Protein AF-A0A820NX21-F1 (afdb_monomer_lite)

Structure (mmCIF, N/CA/C/O backbone):
data_AF-A0A820NX21-F1
#
_entry.id   AF-A0A820NX21-F1
#
loop_
_atom_site.group_PDB
_atom_site.id
_atom_site.type_symbol
_atom_site.label_atom_id
_atom_site.label_alt_id
_atom_site.label_comp_id
_atom_site.label_asym_id
_atom_site.label_entity_id
_atom_site.label_seq_id
_atom_site.pdbx_PDB_ins_code
_atom_site.Cartn_x
_atom_site.Cartn_y
_atom_site.Cartn_z
_atom_site.occupancy
_atom_site.B_iso_or_equiv
_atom_site.auth_seq_id
_atom_s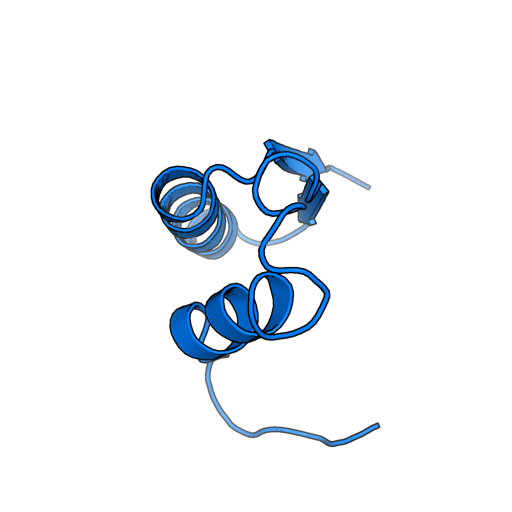ite.auth_comp_id
_atom_site.auth_asym_id
_atom_site.auth_atom_id
_atom_site.pdbx_PDB_model_num
ATOM 1 N N . SER A 1 1 ? 15.133 8.673 12.600 1.00 67.44 1 SER A N 1
ATOM 2 C CA . SER A 1 1 ? 14.578 7.687 11.650 1.00 67.44 1 SER A CA 1
ATOM 3 C C . SER A 1 1 ? 15.184 6.323 11.947 1.00 67.44 1 SER A C 1
ATOM 5 O O . SER A 1 1 ? 16.288 6.269 12.476 1.00 67.44 1 SER A O 1
ATOM 7 N N . LYS A 1 2 ? 14.464 5.227 11.678 1.00 89.12 2 LYS A N 1
ATOM 8 C CA . LYS A 1 2 ? 15.010 3.865 11.771 1.00 89.12 2 LYS A CA 1
ATOM 9 C C . LYS A 1 2 ? 15.284 3.357 10.358 1.00 89.12 2 LYS A C 1
ATOM 11 O O . LYS A 1 2 ? 14.421 3.485 9.494 1.00 89.12 2 LYS A O 1
ATOM 16 N N . THR A 1 3 ? 16.470 2.804 10.125 1.00 93.44 3 THR A N 1
ATOM 17 C CA . THR A 1 3 ? 16.792 2.129 8.863 1.00 93.44 3 THR A CA 1
ATOM 18 C C . THR A 1 3 ? 16.366 0.674 8.972 1.00 93.44 3 THR A C 1
ATOM 20 O O . THR A 1 3 ? 16.758 -0.020 9.909 1.00 93.44 3 THR A O 1
ATOM 23 N N . HIS A 1 4 ? 15.571 0.213 8.012 1.00 90.56 4 HIS A N 1
ATOM 24 C CA . HIS A 1 4 ? 15.122 -1.171 7.926 1.00 90.56 4 HIS A CA 1
ATOM 25 C C . HIS A 1 4 ? 15.762 -1.837 6.708 1.00 90.56 4 HIS A C 1
ATOM 27 O O . HIS A 1 4 ? 15.845 -1.234 5.640 1.00 90.56 4 HIS A O 1
ATOM 33 N N . ILE A 1 5 ? 16.232 -3.072 6.877 1.00 94.25 5 ILE A N 1
ATOM 34 C CA . ILE A 1 5 ? 16.857 -3.857 5.808 1.00 94.25 5 ILE A CA 1
ATOM 35 C C . ILE A 1 5 ? 15.787 -4.734 5.151 1.00 94.25 5 ILE A C 1
ATOM 37 O O . ILE A 1 5 ? 15.018 -5.400 5.842 1.00 94.25 5 ILE A O 1
ATOM 41 N N . GLY A 1 6 ? 15.774 -4.770 3.818 1.00 93.56 6 GLY A N 1
ATOM 42 C CA . GLY A 1 6 ? 14.861 -5.605 3.035 1.00 93.56 6 GLY A CA 1
ATOM 43 C C . GLY A 1 6 ? 13.620 -4.863 2.537 1.00 93.56 6 GLY A C 1
ATOM 44 O O . GLY A 1 6 ? 13.558 -3.635 2.543 1.00 93.56 6 GLY A O 1
ATOM 45 N N . ARG A 1 7 ? 12.637 -5.622 2.037 1.00 93.62 7 ARG A N 1
ATOM 46 C CA . ARG A 1 7 ? 11.391 -5.046 1.511 1.00 93.62 7 ARG A CA 1
ATOM 47 C C . ARG A 1 7 ? 10.483 -4.601 2.662 1.00 93.62 7 ARG A C 1
ATOM 49 O O . ARG A 1 7 ? 10.411 -5.311 3.666 1.00 93.62 7 ARG A O 1
ATOM 56 N N . PRO A 1 8 ? 9.741 -3.493 2.509 1.00 94.81 8 PRO A N 1
ATOM 57 C CA . PRO A 1 8 ? 8.755 -3.094 3.502 1.00 94.81 8 PRO A CA 1
ATOM 58 C C . PRO A 1 8 ? 7.671 -4.160 3.666 1.00 94.81 8 PRO A C 1
ATOM 60 O O . PRO A 1 8 ? 7.184 -4.733 2.687 1.00 94.81 8 PRO A O 1
ATOM 63 N N . LYS A 1 9 ? 7.273 -4.401 4.913 1.00 95.06 9 LYS A N 1
ATOM 64 C CA . LYS A 1 9 ? 6.148 -5.272 5.246 1.00 95.06 9 LYS A CA 1
ATOM 65 C C . LYS A 1 9 ? 4.847 -4.473 5.176 1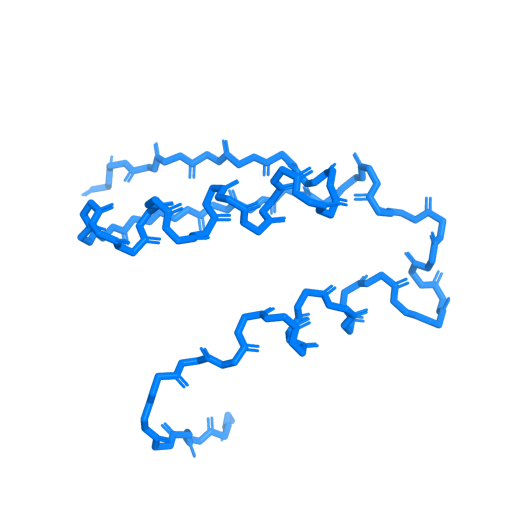.00 95.06 9 LYS A C 1
ATOM 67 O O . LYS A 1 9 ? 4.355 -3.982 6.187 1.00 95.06 9 LYS A O 1
ATOM 72 N N . TRP A 1 10 ? 4.333 -4.297 3.962 1.00 94.94 10 TRP A N 1
ATOM 73 C CA . TRP A 1 10 ? 3.208 -3.397 3.682 1.00 94.94 10 TRP A CA 1
ATOM 74 C C . TRP A 1 10 ? 1.951 -3.689 4.497 1.00 94.94 10 TRP A C 1
ATOM 76 O O . TRP A 1 10 ? 1.325 -2.754 4.977 1.00 94.94 10 TRP A O 1
ATOM 86 N N . GLU A 1 11 ? 1.623 -4.958 4.720 1.00 94.31 11 GLU A N 1
ATOM 87 C CA . GLU A 1 11 ? 0.480 -5.348 5.548 1.00 94.31 11 GLU A CA 1
ATOM 88 C C . GLU A 1 11 ? 0.609 -4.866 7.003 1.00 94.31 11 GLU A C 1
ATOM 90 O O . GLU A 1 11 ? -0.340 -4.308 7.546 1.00 94.31 11 GLU A O 1
ATOM 95 N N . GLU A 1 12 ? 1.779 -5.024 7.632 1.00 94.81 12 GLU A N 1
ATOM 96 C CA . GLU A 1 12 ? 2.011 -4.547 9.004 1.00 94.81 12 GLU A CA 1
ATOM 97 C C . GLU A 1 12 ? 1.909 -3.015 9.072 1.00 94.81 12 GLU A C 1
ATOM 99 O O . GLU A 1 12 ? 1.265 -2.474 9.968 1.00 94.81 12 GLU A O 1
ATOM 104 N N . ILE A 1 13 ? 2.495 -2.322 8.090 1.00 93.94 13 ILE A N 1
ATOM 105 C CA . ILE A 1 13 ? 2.471 -0.856 8.004 1.00 93.94 13 ILE A CA 1
ATOM 106 C C . ILE A 1 13 ? 1.032 -0.347 7.844 1.00 93.94 13 ILE A C 1
ATOM 108 O O . ILE A 1 13 ? 0.622 0.568 8.550 1.00 93.94 13 ILE A O 1
ATOM 112 N N . PHE A 1 14 ? 0.248 -0.946 6.946 1.00 94.38 14 PHE A N 1
ATOM 113 C CA . PHE A 1 14 ? -1.122 -0.512 6.669 1.00 94.38 14 PHE A CA 1
ATOM 114 C C . PHE A 1 14 ? -2.059 -0.807 7.842 1.00 94.38 14 PHE A C 1
ATOM 116 O O . PHE A 1 14 ? -2.862 0.049 8.204 1.00 94.38 14 PHE A O 1
ATOM 123 N N . ASN A 1 15 ? -1.917 -1.967 8.492 1.00 93.44 15 ASN A N 1
ATOM 124 C CA . ASN A 1 15 ? -2.679 -2.283 9.700 1.00 93.44 15 ASN A CA 1
ATOM 125 C C . ASN A 1 15 ? -2.426 -1.263 10.815 1.00 93.44 15 ASN A C 1
ATOM 127 O O . ASN A 1 15 ? -3.369 -0.848 11.484 1.00 93.44 15 ASN A O 1
ATOM 131 N N . GLN A 1 16 ? -1.180 -0.820 11.002 1.00 92.00 16 GLN A N 1
ATOM 132 C CA . GLN A 1 16 ? -0.856 0.197 12.006 1.00 92.00 16 GLN A CA 1
ATOM 133 C C . GLN A 1 16 ? -1.554 1.537 11.738 1.00 92.00 16 GLN A C 1
ATOM 135 O O . GLN A 1 16 ? -1.935 2.206 12.695 1.00 92.00 16 GLN A O 1
ATOM 140 N N . LEU A 1 17 ? -1.778 1.904 10.470 1.00 90.94 17 L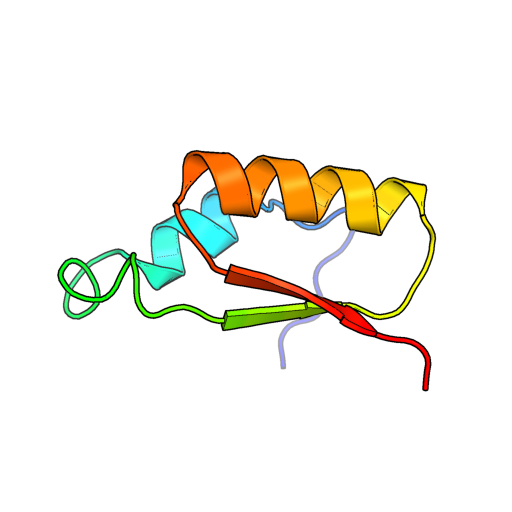EU A N 1
ATOM 141 C CA . LEU A 1 17 ? -2.462 3.154 10.109 1.00 90.94 17 LEU A CA 1
ATOM 142 C C . LEU A 1 17 ? -3.939 3.178 10.521 1.00 90.94 17 LEU A C 1
ATOM 144 O O . LEU A 1 17 ? -4.474 4.257 10.740 1.00 90.94 17 LEU A O 1
ATOM 148 N N . ILE A 1 18 ? -4.581 2.015 10.655 1.00 91.88 18 ILE A N 1
ATOM 149 C CA . ILE A 1 18 ? -6.005 1.881 11.017 1.00 91.88 18 ILE A CA 1
ATOM 150 C C . ILE A 1 18 ? -6.225 1.149 12.338 1.00 91.88 18 ILE A C 1
ATOM 152 O O . ILE A 1 18 ? -7.312 0.651 12.617 1.00 91.88 18 ILE A O 1
ATOM 156 N N . SER A 1 19 ? -5.180 1.025 13.146 1.00 90.38 19 SER A N 1
ATOM 157 C CA . SER A 1 19 ? -5.275 0.423 14.471 1.00 90.38 19 SER A CA 1
ATOM 158 C C . SER A 1 19 ? -5.394 1.503 15.543 1.00 90.38 19 SER A C 1
ATOM 160 O O . SER A 1 19 ? -4.999 2.652 15.349 1.00 90.38 19 SER A O 1
ATOM 162 N N . GLY A 1 20 ? -5.913 1.119 16.709 1.00 88.44 20 GLY A N 1
ATOM 163 C CA . GLY A 1 20 ? -6.025 2.017 17.858 1.00 88.44 20 GLY A CA 1
ATOM 164 C C . GLY A 1 20 ? -6.980 3.182 17.596 1.00 88.44 20 GLY A C 1
ATOM 165 O O . GLY A 1 20 ? -8.114 2.978 17.167 1.00 88.44 20 GLY A O 1
ATOM 166 N N . GLU A 1 21 ? -6.520 4.402 17.862 1.00 83.69 21 GLU A N 1
ATOM 167 C CA . GLU A 1 21 ? -7.315 5.630 17.720 1.00 83.69 21 GLU A CA 1
ATOM 168 C C . GLU A 1 21 ? -7.741 5.930 16.272 1.00 83.69 21 GLU A C 1
ATOM 170 O O . GLU A 1 21 ? -8.756 6.587 16.057 1.00 83.69 21 GLU A O 1
ATOM 175 N N . ASN A 1 22 ? -7.031 5.375 15.285 1.00 81.62 22 ASN A N 1
ATOM 176 C CA . ASN A 1 22 ? -7.288 5.593 13.860 1.00 81.62 22 ASN A CA 1
ATOM 177 C C . ASN A 1 22 ? -8.229 4.545 13.240 1.00 81.62 22 ASN A C 1
ATOM 179 O O . ASN A 1 22 ? -8.433 4.516 12.028 1.00 81.62 22 ASN A O 1
ATOM 183 N N . ALA A 1 23 ? -8.830 3.664 14.045 1.00 78.81 23 ALA A N 1
ATOM 184 C CA . ALA A 1 23 ? -9.701 2.607 13.527 1.00 78.81 23 ALA A CA 1
ATOM 185 C C . ALA A 1 23 ? -10.921 3.135 12.754 1.00 78.81 23 ALA A C 1
ATOM 187 O O . ALA A 1 23 ? -11.398 2.487 11.822 1.00 78.81 23 ALA A O 1
ATOM 188 N N . SER A 1 24 ? -11.417 4.324 13.101 1.00 78.94 24 SER A N 1
ATOM 189 C CA . SER A 1 24 ? -12.550 4.959 12.420 1.00 78.94 24 SER A CA 1
ATOM 190 C C . SER A 1 24 ? -12.170 5.682 11.122 1.00 78.94 24 SER A C 1
ATOM 192 O O . SER A 1 24 ? -13.060 5.993 10.332 1.00 78.94 24 SER A O 1
ATOM 194 N N . THR A 1 25 ? -10.880 5.931 10.867 1.00 80.38 25 THR A N 1
ATOM 195 C CA . THR A 1 25 ? -10.404 6.766 9.750 1.00 80.38 25 THR A CA 1
ATOM 196 C C . THR A 1 25 ? -9.862 5.958 8.574 1.00 80.38 25 THR A C 1
ATOM 198 O O . THR A 1 25 ? -9.294 6.526 7.649 1.00 80.38 25 THR A O 1
ATOM 201 N N . ALA A 1 26 ? -10.089 4.641 8.539 1.00 74.25 26 ALA A N 1
ATOM 202 C CA . ALA A 1 26 ? -9.593 3.776 7.466 1.00 74.25 26 ALA A CA 1
ATOM 203 C C . ALA A 1 26 ? -9.961 4.259 6.052 1.00 74.25 26 ALA A C 1
ATOM 205 O O . ALA A 1 26 ? -9.127 4.227 5.157 1.00 74.25 26 ALA A O 1
ATOM 206 N N . ASN A 1 27 ? -11.177 4.775 5.852 1.00 77.81 27 ASN A N 1
ATOM 207 C CA . ASN A 1 27 ? -11.603 5.295 4.545 1.00 77.81 27 ASN A CA 1
ATOM 208 C C . ASN A 1 27 ? -11.074 6.713 4.237 1.00 77.81 27 ASN A C 1
ATOM 210 O O . ASN A 1 27 ? -11.392 7.258 3.180 1.00 77.81 27 ASN A O 1
ATOM 214 N N . ASP A 1 28 ? -10.318 7.322 5.153 1.00 88.69 28 ASP A N 1
ATOM 215 C CA . ASP A 1 28 ? -9.784 8.683 5.042 1.00 88.69 28 ASP A CA 1
ATOM 216 C C . ASP A 1 28 ? -8.263 8.731 4.831 1.00 88.69 28 ASP A C 1
ATOM 218 O O . ASP A 1 28 ? -7.648 9.793 4.839 1.00 88.69 28 ASP A O 1
ATOM 222 N N . VAL A 1 29 ? -7.636 7.574 4.613 1.00 93.44 29 VAL A N 1
ATOM 223 C CA . VAL A 1 29 ? -6.204 7.503 4.324 1.00 93.44 29 VAL A CA 1
ATOM 224 C C . VAL A 1 29 ? -5.970 7.655 2.820 1.00 93.44 29 VAL A C 1
ATOM 226 O O . VAL A 1 29 ? -6.393 6.817 2.017 1.00 93.44 29 VAL A O 1
ATOM 229 N N . ASP A 1 30 ? -5.251 8.715 2.453 1.00 95.00 30 ASP A N 1
ATOM 230 C CA . ASP A 1 30 ? -4.712 8.941 1.114 1.00 95.00 30 ASP A CA 1
ATOM 231 C C . ASP A 1 30 ? -3.250 8.465 1.041 1.00 95.00 30 ASP A C 1
ATOM 233 O O . ASP A 1 30 ? -2.394 8.879 1.824 1.00 95.00 30 ASP A O 1
ATOM 237 N N . VAL A 1 31 ? -2.955 7.582 0.087 1.00 96.00 31 VAL A N 1
ATOM 238 C CA . VAL A 1 31 ? -1.619 7.043 -0.182 1.00 96.00 31 VAL A CA 1
ATOM 239 C C . VAL A 1 31 ? -1.121 7.574 -1.518 1.00 96.00 31 VAL A C 1
ATOM 241 O O . VAL A 1 31 ? -1.719 7.325 -2.563 1.00 96.00 31 VAL A O 1
ATOM 244 N N . PHE A 1 32 ? 0.024 8.239 -1.477 1.00 96.88 32 PHE A N 1
ATOM 245 C CA . PHE A 1 32 ? 0.692 8.831 -2.628 1.00 96.88 32 PHE A CA 1
ATOM 246 C C . PHE A 1 32 ? 1.986 8.070 -2.930 1.00 96.88 32 PHE A C 1
ATOM 248 O O . PHE A 1 32 ? 2.755 7.762 -2.014 1.00 96.88 32 PHE A O 1
ATOM 255 N N . PHE A 1 33 ? 2.230 7.718 -4.194 1.00 97.12 33 PHE A N 1
ATOM 256 C CA . PHE A 1 33 ? 3.421 6.961 -4.579 1.00 97.12 33 PHE A CA 1
ATOM 257 C C . PHE A 1 33 ? 4.001 7.397 -5.926 1.00 97.12 33 PHE A C 1
ATOM 259 O O . PHE A 1 33 ? 3.297 7.427 -6.929 1.00 97.12 33 PHE A O 1
ATOM 266 N N . CYS A 1 34 ? 5.321 7.598 -5.955 1.00 96.81 34 CYS A N 1
ATOM 267 C CA . CYS A 1 34 ? 6.121 7.789 -7.163 1.00 96.81 34 CYS A CA 1
ATOM 268 C C . CYS A 1 34 ? 7.281 6.782 -7.172 1.00 96.81 34 CYS A C 1
ATOM 270 O O . CYS A 1 34 ? 8.059 6.706 -6.218 1.00 96.81 34 CYS A O 1
ATOM 272 N N . GLY A 1 35 ? 7.405 5.990 -8.241 1.00 95.44 35 GLY A N 1
ATOM 273 C CA . GLY A 1 35 ? 8.456 4.979 -8.360 1.00 95.44 35 GLY A CA 1
ATOM 274 C C . GLY A 1 35 ? 8.138 3.862 -9.361 1.00 95.44 35 GLY A C 1
ATOM 275 O O . GLY A 1 35 ? 7.309 4.037 -10.251 1.00 95.44 35 GLY A O 1
ATOM 276 N N . PRO A 1 36 ? 8.793 2.691 -9.245 1.00 96.38 36 PRO A N 1
ATOM 277 C CA . PRO A 1 36 ? 8.614 1.593 -10.195 1.00 96.38 36 PRO A CA 1
ATOM 278 C C . PRO A 1 36 ? 7.182 1.034 -10.228 1.00 96.38 36 PRO A C 1
ATOM 280 O O . PRO A 1 36 ? 6.600 0.735 -9.182 1.00 96.38 36 PRO A O 1
ATOM 283 N N . ASN A 1 37 ? 6.671 0.741 -11.430 1.00 95.19 37 ASN A N 1
ATOM 284 C CA . ASN A 1 37 ? 5.323 0.183 -11.654 1.00 95.19 37 ASN A CA 1
ATOM 285 C C . ASN A 1 37 ? 5.026 -1.087 -10.836 1.00 95.19 37 ASN A C 1
ATOM 287 O O . ASN A 1 37 ? 3.910 -1.292 -10.359 1.00 95.19 37 ASN A O 1
ATOM 291 N N . ALA A 1 38 ? 6.025 -1.956 -10.646 1.00 95.44 38 ALA A N 1
ATOM 292 C CA . ALA A 1 38 ? 5.864 -3.176 -9.851 1.00 95.44 38 ALA A CA 1
ATOM 293 C C . ALA A 1 38 ? 5.498 -2.871 -8.385 1.00 95.44 38 ALA A C 1
ATOM 295 O O . ALA A 1 38 ? 4.706 -3.581 -7.759 1.00 95.44 38 ALA A O 1
ATOM 296 N N . MET A 1 39 ? 6.052 -1.785 -7.847 1.00 95.88 39 MET A N 1
ATOM 297 C CA . MET A 1 39 ? 5.802 -1.339 -6.485 1.00 95.88 39 MET A CA 1
ATOM 298 C C . MET A 1 39 ? 4.477 -0.582 -6.385 1.00 95.88 39 MET A C 1
ATOM 300 O O . MET A 1 39 ? 3.700 -0.879 -5.479 1.00 95.88 39 MET A O 1
ATOM 304 N N . ALA A 1 40 ? 4.156 0.264 -7.372 1.00 97.00 40 ALA A N 1
ATOM 305 C CA . ALA A 1 40 ? 2.841 0.899 -7.488 1.00 97.00 40 ALA A CA 1
ATOM 306 C C . ALA A 1 40 ? 1.712 -0.145 -7.472 1.00 97.00 40 ALA A C 1
ATOM 308 O O . ALA A 1 40 ? 0.766 -0.032 -6.698 1.00 97.00 40 ALA A O 1
ATOM 309 N N . LYS A 1 41 ? 1.853 -1.238 -8.239 1.00 96.94 41 LYS A N 1
ATOM 310 C CA . LYS A 1 41 ? 0.884 -2.347 -8.245 1.00 96.94 41 LYS A CA 1
ATOM 311 C C . LYS A 1 41 ? 0.736 -3.008 -6.872 1.00 96.94 41 LYS A C 1
ATOM 313 O O . LYS A 1 41 ? -0.379 -3.319 -6.460 1.00 96.94 41 LYS A O 1
ATOM 318 N N . THR A 1 42 ? 1.847 -3.216 -6.162 1.00 96.94 42 THR A N 1
ATOM 319 C CA . THR A 1 42 ? 1.828 -3.789 -4.806 1.00 96.94 42 THR A CA 1
ATOM 320 C C . THR A 1 42 ? 1.047 -2.892 -3.848 1.00 96.94 42 THR A C 1
ATOM 322 O O . THR A 1 42 ? 0.162 -3.381 -3.146 1.00 96.94 42 THR A O 1
ATOM 325 N N . LEU A 1 43 ? 1.331 -1.587 -3.852 1.00 97.25 43 LEU A N 1
ATOM 326 C CA . LEU A 1 43 ? 0.667 -0.613 -2.986 1.00 97.25 43 LEU A CA 1
ATOM 327 C C . LEU A 1 43 ? -0.810 -0.448 -3.335 1.00 97.25 43 LEU A C 1
ATOM 329 O O . LEU A 1 43 ? -1.644 -0.469 -2.436 1.00 97.25 43 LEU A O 1
ATOM 333 N N . ARG A 1 44 ? -1.152 -0.383 -4.625 1.00 97.19 44 ARG A N 1
ATOM 334 C CA . ARG A 1 44 ? -2.540 -0.299 -5.095 1.00 97.19 44 ARG A CA 1
ATOM 335 C C . ARG A 1 44 ? -3.383 -1.478 -4.607 1.00 97.19 44 ARG A C 1
ATOM 337 O O . ARG A 1 44 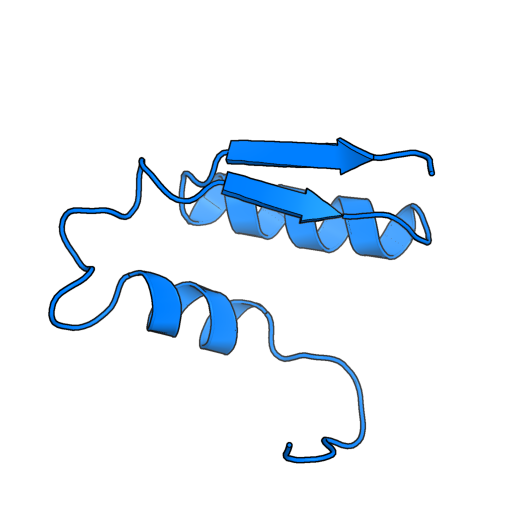? -4.511 -1.275 -4.169 1.00 97.19 44 ARG A O 1
ATOM 344 N N . ASN A 1 45 ? -2.831 -2.693 -4.634 1.00 97.31 45 ASN A N 1
ATOM 345 C CA . ASN A 1 45 ? -3.514 -3.879 -4.112 1.00 97.31 45 ASN A CA 1
ATOM 346 C C . ASN A 1 45 ? -3.748 -3.789 -2.597 1.00 97.31 45 ASN A C 1
ATOM 348 O O . ASN A 1 45 ? -4.832 -4.124 -2.135 1.00 97.31 45 ASN A O 1
ATOM 352 N N . HIS A 1 46 ? -2.766 -3.303 -1.831 1.00 96.44 46 HIS A N 1
ATOM 353 C CA . HIS A 1 46 ? -2.947 -3.094 -0.391 1.00 96.44 46 HIS A CA 1
ATOM 354 C C . HIS A 1 46 ? -3.997 -2.010 -0.129 1.00 96.44 46 HIS A C 1
ATOM 356 O O . HIS A 1 46 ? -4.930 -2.239 0.630 1.00 96.44 46 HIS A O 1
ATOM 362 N N . CYS A 1 47 ? -3.931 -0.872 -0.821 1.00 95.88 47 CYS A N 1
ATOM 363 C CA . CYS A 1 47 ? -4.925 0.192 -0.676 1.00 95.88 47 CYS A CA 1
ATOM 364 C C . CYS A 1 47 ? -6.347 -0.316 -0.951 1.00 95.88 47 CYS A C 1
ATOM 366 O O . CYS A 1 47 ? -7.259 0.012 -0.201 1.00 95.88 47 CYS A O 1
ATOM 368 N N . ALA A 1 48 ? -6.535 -1.188 -1.948 1.00 94.75 48 ALA A N 1
ATOM 369 C CA . ALA A 1 48 ? -7.830 -1.812 -2.213 1.00 94.75 48 ALA A CA 1
ATOM 370 C C . ALA A 1 48 ? -8.327 -2.685 -1.042 1.00 94.75 48 ALA A C 1
ATOM 372 O O . ALA A 1 48 ? -9.495 -2.587 -0.671 1.00 94.75 48 ALA A O 1
ATOM 373 N N . THR A 1 49 ? -7.454 -3.493 -0.428 1.00 93.62 49 THR A N 1
ATOM 374 C CA . THR A 1 49 ? -7.791 -4.313 0.753 1.00 93.62 49 THR A CA 1
ATOM 375 C C . THR A 1 49 ? -8.186 -3.454 1.955 1.00 93.62 49 THR A C 1
ATOM 377 O O . THR A 1 49 ? -9.163 -3.753 2.639 1.00 93.62 49 THR A O 1
ATOM 380 N N . PHE A 1 50 ? -7.447 -2.370 2.193 1.00 91.69 50 PHE A N 1
ATOM 381 C CA . PHE A 1 50 ? -7.625 -1.489 3.350 1.00 91.69 50 PHE A CA 1
ATOM 382 C C . PHE A 1 50 ? -8.614 -0.335 3.108 1.00 91.69 50 PHE A C 1
ATOM 384 O O . PHE A 1 50 ? -8.896 0.426 4.027 1.00 91.69 50 PHE A O 1
ATOM 391 N N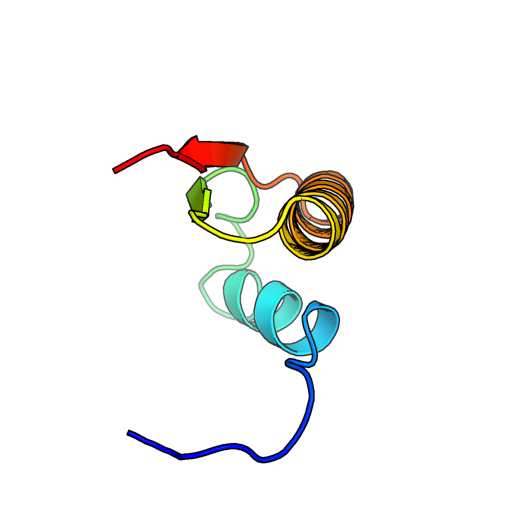 . ARG A 1 51 ? -9.175 -0.228 1.894 1.00 92.00 51 ARG A N 1
ATOM 392 C CA . ARG A 1 51 ? -10.044 0.873 1.433 1.00 92.00 51 ARG A CA 1
ATOM 393 C C . ARG A 1 51 ? -9.391 2.263 1.490 1.00 92.00 51 ARG A C 1
ATOM 395 O O . ARG A 1 51 ? -10.079 3.268 1.643 1.00 92.00 51 ARG A O 1
ATOM 402 N N . PHE A 1 52 ? -8.075 2.322 1.302 1.00 94.81 52 PHE A N 1
ATOM 403 C CA . PHE A 1 52 ? -7.336 3.580 1.167 1.00 94.81 52 PHE A CA 1
ATOM 404 C C . PHE A 1 52 ? -7.461 4.126 -0.255 1.00 94.81 52 PHE A C 1
ATOM 406 O O . PHE A 1 52 ? -7.552 3.366 -1.227 1.00 94.81 52 PHE A O 1
ATOM 413 N N . ARG A 1 53 ? -7.412 5.450 -0.392 1.00 94.69 53 ARG A N 1
ATOM 414 C CA . ARG A 1 53 ? -7.353 6.127 -1.692 1.00 94.69 53 ARG A CA 1
ATOM 415 C C . ARG A 1 53 ? -5.900 6.127 -2.166 1.00 94.69 53 ARG A C 1
ATOM 417 O O . ARG A 1 53 ? -5.011 6.493 -1.409 1.00 94.69 53 ARG A O 1
ATOM 424 N N . PHE A 1 54 ? -5.641 5.672 -3.390 1.00 96.12 54 PHE A N 1
ATOM 425 C CA . PHE A 1 54 ? -4.282 5.547 -3.929 1.00 96.12 54 PHE A CA 1
ATOM 426 C C . PHE A 1 54 ? -4.075 6.461 -5.134 1.00 96.12 54 PHE A C 1
ATOM 428 O O . PHE A 1 54 ? -4.848 6.392 -6.093 1.00 96.12 54 PHE A O 1
ATOM 435 N N . TYR A 1 55 ? -2.987 7.228 -5.111 1.00 96.44 55 TYR A N 1
ATOM 436 C CA . TYR A 1 55 ? -2.569 8.118 -6.186 1.00 96.44 55 TYR A CA 1
ATOM 437 C C . TYR A 1 55 ? -1.164 7.741 -6.645 1.00 96.44 55 TYR A C 1
ATOM 439 O O . TYR A 1 55 ? -0.210 7.723 -5.865 1.00 96.44 55 TYR A O 1
ATOM 447 N N . GLU A 1 56 ? -1.051 7.431 -7.932 1.00 95.06 56 GLU A N 1
ATOM 448 C CA . GLU A 1 56 ? 0.238 7.266 -8.589 1.00 95.06 56 GLU A CA 1
ATOM 449 C C . GLU A 1 56 ? 0.672 8.622 -9.139 1.00 95.06 56 GLU A C 1
ATOM 451 O O . GLU A 1 56 ? 0.015 9.193 -10.012 1.00 95.06 56 GLU A O 1
ATOM 456 N N . GLU A 1 57 ? 1.767 9.140 -8.605 1.00 93.94 57 GLU A N 1
ATOM 457 C CA . GLU A 1 57 ? 2.278 10.463 -8.924 1.00 93.94 57 GLU A CA 1
ATOM 458 C C . GLU A 1 57 ? 3.525 10.369 -9.800 1.00 93.94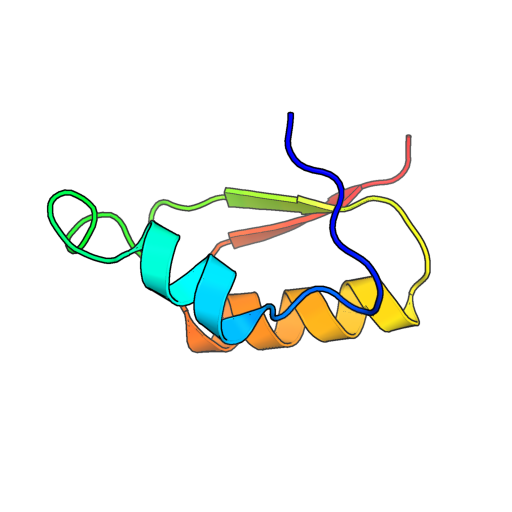 57 GLU A C 1
ATOM 460 O O . GLU A 1 57 ? 4.325 9.433 -9.705 1.00 93.94 57 GLU A O 1
ATOM 465 N N . LYS A 1 58 ? 3.686 11.366 -10.671 1.00 86.50 58 LYS A N 1
ATOM 466 C CA . LYS A 1 58 ? 4.867 11.553 -11.514 1.00 86.50 58 LYS A CA 1
ATOM 467 C C . LYS A 1 58 ? 5.403 12.948 -11.226 1.00 86.50 58 LYS A C 1
ATOM 469 O O . LYS A 1 58 ? 4.795 13.924 -11.662 1.00 86.50 58 LYS A O 1
ATOM 474 N N . PHE A 1 59 ? 6.480 13.006 -10.452 1.00 76.06 59 PHE A N 1
ATOM 475 C CA . PHE A 1 59 ? 7.176 14.236 -10.080 1.00 76.06 59 PHE A CA 1
ATOM 476 C C . PHE A 1 59 ? 8.403 14.462 -10.956 1.00 76.06 59 PHE A C 1
ATOM 478 O O . PHE A 1 59 ? 9.065 13.454 -11.301 1.00 76.06 59 PHE A O 1
#

pLDDT: mean 91.69, std 6.63, range [67.44, 97.31]

InterPro domains:
  IPR013121 Ferric reductase, NAD binding domain [PF08030] (2-48)
  IPR039261 Ferredoxin-NADP reductase (FNR), nucleotide-binding domain [G3DSA:3.40.50.80] (1-59)
  IPR039261 Ferredoxin-NADP reductase (FNR), nucleotide-binding domain [SSF52343] (24-59)

Secondary structure (DSSP, 8-state):
-----SS--HHHHHHHHTSGGGGGGGGG-EEEE-S-HHHHHHHHHHHHHHT-EEEE---

Organism: NCBI:txid433720

Foldseek 3Di:
DDDDPDDDPLVVVLCVCCPDPNVVCLLVAEAEDEDDPVVLVVVVVVCVVSNYHYDYDDD

Radius of gyration: 12.14 Å; chains: 1; bounding box: 29×20×30 Å

Sequence (59 aa):
SKTHIGRPKWEEIFNQLISGENASTANDVDVFFCGPNAMAKTLRNHCATFRFRFYEEKF